Protein AF-A0A923U356-F1 (afdb_monomer)

Sequence (112 aa):
RSVKVSLAYHDQMCERLFGITKPVDTAATNRTFYDQLFNSSVRNIFFTNGSNDPWSNLSLTDQSPSAGANPALKLLTIAGAAHCDDLGVRSSAALTQARTQFNVLVGQWLSE

Solvent-accessible surface area (backbone atoms only — not comparable to full-atom values): 6743 Å² total; per-residue (Å²): 132,65,86,82,71,41,70,68,53,50,47,52,49,36,29,75,76,69,68,44,81,70,79,83,61,60,66,61,50,35,61,69,52,59,58,47,58,46,36,86,85,45,57,90,45,76,39,76,34,16,67,66,21,81,64,39,82,81,48,74,30,79,83,34,94,66,47,69,65,32,78,55,51,43,60,43,69,31,70,83,28,37,78,66,41,72,82,50,88,69,82,49,74,48,42,51,49,53,48,49,51,49,52,53,50,52,55,51,66,78,69,111

Structure (mmCIF, N/CA/C/O backbone):
data_AF-A0A923U356-F1
#
_entry.id   AF-A0A923U356-F1
#
loop_
_atom_site.group_PDB
_atom_site.id
_atom_site.type_symbol
_atom_site.label_atom_id
_atom_site.label_alt_id
_atom_site.label_comp_id
_atom_site.label_asym_id
_atom_site.label_entity_id
_atom_site.label_seq_id
_atom_site.pdbx_PDB_ins_code
_atom_site.Cartn_x
_atom_site.Cartn_y
_atom_site.Cartn_z
_atom_site.occupancy
_atom_site.B_iso_or_equiv
_atom_site.auth_seq_id
_atom_site.auth_comp_id
_atom_site.auth_asym_id
_atom_site.auth_atom_id
_atom_site.pdbx_PDB_model_num
ATOM 1 N N . ARG A 1 1 ? 22.516 6.751 0.724 1.00 66.25 1 ARG A N 1
ATOM 2 C CA . ARG A 1 1 ? 22.387 5.627 -0.241 1.00 66.25 1 ARG A CA 1
ATOM 3 C C . ARG A 1 1 ? 23.710 5.484 -0.988 1.00 66.25 1 ARG A C 1
ATOM 5 O O . ARG A 1 1 ? 24.273 6.509 -1.346 1.00 66.25 1 ARG A O 1
ATOM 12 N N . SER A 1 2 ? 24.235 4.269 -1.173 1.00 82.94 2 SER A N 1
ATOM 13 C CA . SER A 1 2 ? 25.488 4.071 -1.921 1.00 82.94 2 SER A CA 1
ATOM 14 C C . SER A 1 2 ? 25.283 4.392 -3.400 1.00 82.94 2 SER A C 1
ATOM 16 O O . SER A 1 2 ? 24.361 3.858 -4.011 1.00 82.94 2 SER A O 1
ATOM 18 N N . VAL A 1 3 ? 26.166 5.202 -3.986 1.00 87.06 3 VAL A N 1
ATOM 19 C CA . VAL A 1 3 ? 26.162 5.506 -5.432 1.00 87.06 3 VAL A CA 1
ATOM 20 C C . VAL A 1 3 ? 26.454 4.277 -6.299 1.00 87.06 3 VAL A C 1
ATOM 22 O O . VAL A 1 3 ? 26.209 4.295 -7.499 1.00 87.06 3 VAL A O 1
ATOM 25 N N . LYS A 1 4 ? 26.955 3.195 -5.688 1.00 88.38 4 LYS A N 1
ATOM 26 C CA . LYS A 1 4 ? 27.268 1.935 -6.372 1.00 88.38 4 LYS A CA 1
ATOM 27 C C . LYS A 1 4 ? 26.045 1.038 -6.592 1.00 88.38 4 LYS A C 1
ATOM 29 O O . LYS A 1 4 ? 26.139 0.099 -7.368 1.00 88.38 4 LYS A O 1
ATOM 34 N N . VAL A 1 5 ? 24.920 1.310 -5.922 1.00 90.44 5 VAL A N 1
ATOM 35 C CA . VAL A 1 5 ? 23.661 0.563 -6.088 1.00 90.44 5 VAL A CA 1
ATOM 36 C C . VAL A 1 5 ? 22.677 1.455 -6.842 1.00 90.44 5 VAL A C 1
ATOM 38 O O . VAL A 1 5 ? 21.899 2.202 -6.244 1.00 90.44 5 VAL A O 1
ATOM 41 N N . SER A 1 6 ? 22.793 1.427 -8.169 1.00 92.12 6 SER A N 1
ATOM 42 C CA . SER A 1 6 ? 22.007 2.222 -9.118 1.00 92.12 6 SER A CA 1
ATOM 43 C C . SER A 1 6 ? 21.004 1.355 -9.888 1.00 92.12 6 SER A C 1
ATOM 45 O O . SER A 1 6 ? 21.031 0.129 -9.794 1.00 92.12 6 SER A O 1
ATOM 47 N N . LEU A 1 7 ? 20.129 1.986 -10.678 1.00 90.62 7 LEU A N 1
ATOM 48 C CA . LEU A 1 7 ? 19.233 1.264 -11.589 1.00 90.62 7 LEU A CA 1
ATOM 49 C C . LEU A 1 7 ? 20.029 0.402 -12.581 1.00 90.62 7 LEU A C 1
ATOM 51 O O . LEU A 1 7 ? 19.793 -0.794 -12.666 1.00 90.62 7 LEU A O 1
ATOM 55 N N . ALA A 1 8 ? 21.063 0.975 -13.205 1.00 92.06 8 ALA A N 1
ATOM 56 C CA . ALA A 1 8 ? 21.931 0.252 -14.134 1.00 92.06 8 ALA A CA 1
ATOM 57 C C . ALA A 1 8 ? 22.624 -0.962 -13.489 1.00 92.06 8 ALA A C 1
ATOM 59 O O . ALA A 1 8 ? 22.770 -1.998 -14.131 1.00 92.06 8 ALA A O 1
ATOM 60 N N . TYR A 1 9 ? 23.025 -0.858 -12.215 1.00 93.94 9 TYR A N 1
ATOM 61 C CA . TYR A 1 9 ? 23.551 -2.007 -11.473 1.00 93.94 9 TYR A CA 1
ATOM 62 C C . TYR A 1 9 ? 22.505 -3.128 -11.372 1.00 93.94 9 TYR A C 1
ATOM 64 O O . TYR A 1 9 ? 22.823 -4.290 -11.616 1.00 93.94 9 TYR A O 1
ATOM 72 N N . HIS A 1 10 ? 21.255 -2.790 -11.043 1.00 93.94 10 HIS A N 1
ATOM 73 C CA . HIS A 1 10 ? 20.176 -3.773 -10.960 1.00 93.94 10 HIS A CA 1
ATOM 74 C C . HIS A 1 10 ? 19.816 -4.374 -12.324 1.00 9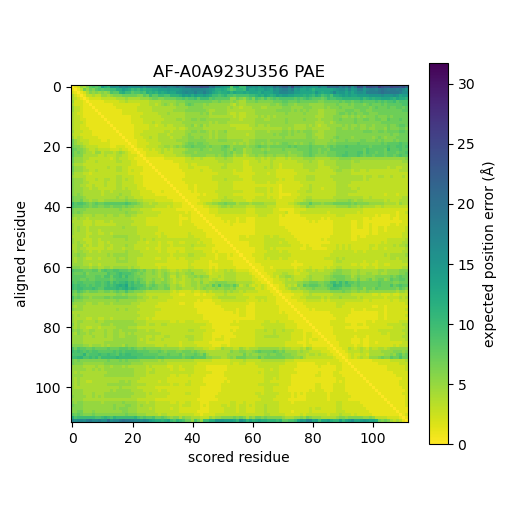3.94 10 HIS A C 1
ATOM 76 O O . HIS A 1 10 ? 19.633 -5.588 -12.393 1.00 93.94 10 HIS A O 1
ATOM 82 N N . ASP A 1 11 ? 19.788 -3.579 -13.395 1.00 93.69 11 ASP A N 1
ATOM 83 C CA . ASP A 1 11 ? 19.521 -4.064 -14.755 1.00 93.69 11 ASP A CA 1
ATOM 84 C C . ASP A 1 11 ? 20.577 -5.093 -15.189 1.00 93.69 11 ASP A C 1
ATOM 86 O O . ASP A 1 11 ? 20.240 -6.200 -15.611 1.00 93.69 11 ASP A O 1
ATOM 90 N N . GLN A 1 12 ? 21.861 -4.787 -14.965 1.00 94.69 12 GLN A N 1
ATOM 91 C CA . GLN A 1 12 ? 22.967 -5.712 -15.240 1.00 94.69 12 GLN A CA 1
ATOM 92 C C . GLN A 1 12 ? 22.860 -7.008 -14.431 1.00 94.69 12 GLN A C 1
ATOM 94 O O . GLN A 1 12 ? 23.163 -8.092 -14.934 1.00 94.69 12 GLN A O 1
ATOM 99 N N . MET A 1 13 ? 22.439 -6.921 -13.166 1.00 95.25 13 MET A N 1
ATOM 100 C CA . MET A 1 13 ? 22.210 -8.112 -12.349 1.00 95.25 13 MET A CA 1
ATOM 101 C C . MET A 1 13 ? 21.051 -8.960 -12.882 1.00 95.25 13 MET A C 1
ATOM 103 O O . MET A 1 13 ? 21.175 -10.185 -12.911 1.00 95.25 13 MET A O 1
ATOM 107 N N . CYS A 1 14 ? 19.953 -8.335 -13.311 1.00 96.06 14 CYS A N 1
ATOM 108 C CA . CYS A 1 14 ? 18.788 -9.034 -13.853 1.00 96.06 14 CYS A CA 1
ATOM 109 C C . CYS A 1 14 ? 19.121 -9.765 -15.158 1.00 96.06 14 CYS A C 1
ATOM 111 O O . CYS A 1 14 ? 18.755 -10.931 -15.320 1.00 96.06 14 CYS A O 1
ATOM 113 N N . GLU A 1 15 ? 19.877 -9.123 -16.048 1.00 97.00 15 GLU A N 1
ATOM 114 C CA . GLU A 1 15 ? 20.358 -9.750 -17.276 1.00 97.00 15 GLU A CA 1
ATOM 115 C C . GLU A 1 15 ? 21.287 -10.926 -16.963 1.00 97.00 15 GLU A C 1
ATOM 117 O O . GLU A 1 15 ? 21.058 -12.041 -17.429 1.00 97.00 15 GLU A O 1
ATOM 122 N N . ARG A 1 16 ? 22.299 -10.714 -16.114 1.00 97.69 16 ARG A N 1
ATOM 123 C CA . ARG A 1 16 ? 23.298 -11.745 -15.803 1.00 97.69 16 ARG A CA 1
ATOM 124 C C . ARG A 1 16 ? 22.697 -12.988 -15.148 1.00 97.69 16 ARG A C 1
ATOM 126 O O . ARG A 1 16 ? 23.158 -14.093 -15.422 1.00 97.69 16 ARG A O 1
ATOM 133 N N . LEU A 1 17 ? 21.759 -12.811 -14.219 1.00 98.00 17 LEU A N 1
ATOM 134 C CA . LEU A 1 17 ? 21.231 -13.915 -13.412 1.00 98.00 17 LEU A CA 1
ATOM 135 C C . LEU A 1 17 ? 20.002 -14.577 -14.034 1.00 98.00 17 LEU A C 1
ATOM 137 O O . LEU A 1 17 ? 19.800 -15.771 -13.828 1.00 98.00 17 LEU A O 1
ATOM 141 N N . PHE A 1 18 ? 19.192 -13.820 -14.775 1.00 97.06 18 PHE A N 1
ATOM 142 C CA . PHE A 1 18 ? 17.878 -14.274 -15.237 1.00 97.06 18 PHE A CA 1
ATOM 143 C C . PHE A 1 18 ? 17.639 -14.056 -16.737 1.00 97.06 18 PHE A C 1
ATOM 145 O O . PHE A 1 18 ? 16.576 -14.418 -17.234 1.00 97.06 18 PHE A O 1
ATOM 152 N N . GLY A 1 19 ? 18.585 -13.460 -17.472 1.00 96.94 19 GLY A N 1
ATOM 153 C CA . GLY A 1 19 ? 18.421 -13.132 -18.893 1.00 96.94 19 GLY A CA 1
ATOM 154 C C . GLY A 1 19 ? 17.389 -12.030 -19.161 1.00 96.94 19 GLY A C 1
ATOM 155 O O . GLY A 1 19 ? 16.947 -11.861 -20.297 1.00 96.94 19 GLY A O 1
ATOM 156 N N . ILE A 1 20 ? 16.975 -11.286 -18.129 1.00 96.75 20 ILE A N 1
ATOM 157 C CA . ILE A 1 20 ? 15.980 -10.217 -18.251 1.00 96.75 20 ILE A CA 1
ATOM 158 C C . ILE A 1 20 ? 16.692 -8.940 -18.694 1.00 96.75 20 ILE A C 1
ATOM 160 O O . ILE A 1 20 ? 17.389 -8.306 -17.910 1.00 96.75 20 ILE A O 1
ATOM 164 N N . THR A 1 21 ? 16.500 -8.567 -19.957 1.00 95.00 21 THR A N 1
ATOM 165 C CA . THR A 1 21 ? 17.159 -7.409 -20.593 1.00 95.00 21 THR A CA 1
ATOM 166 C C . THR A 1 21 ? 16.262 -6.184 -20.717 1.00 95.00 21 THR A C 1
ATOM 168 O O . THR A 1 21 ? 16.723 -5.101 -21.074 1.00 95.00 21 THR A O 1
ATOM 171 N N . LYS A 1 22 ? 14.963 -6.342 -20.454 1.00 93.50 22 LYS A N 1
ATOM 172 C CA . LYS A 1 22 ? 13.987 -5.256 -20.519 1.00 93.50 22 LYS A CA 1
ATOM 173 C C . LYS A 1 22 ? 13.571 -4.874 -19.102 1.00 93.50 22 LYS A C 1
ATOM 175 O O . LYS A 1 22 ? 13.112 -5.757 -18.374 1.00 93.50 22 LYS A O 1
ATOM 180 N N . PRO A 1 23 ? 13.703 -3.595 -18.711 1.00 89.00 23 PRO A N 1
ATOM 181 C CA . PRO A 1 23 ? 13.208 -3.142 -17.423 1.00 89.00 23 PRO A CA 1
ATOM 182 C C . PRO A 1 23 ? 11.681 -3.239 -17.382 1.00 89.00 23 PRO A C 1
ATOM 184 O O . PRO A 1 23 ? 11.009 -3.330 -18.415 1.00 89.00 23 PRO A O 1
ATOM 187 N N . VAL A 1 24 ? 11.129 -3.204 -16.171 1.00 90.12 24 VAL A N 1
ATOM 188 C CA . VAL A 1 24 ? 9.679 -3.170 -15.979 1.00 90.12 24 VAL A CA 1
ATOM 189 C C . VAL A 1 24 ? 9.083 -1.917 -16.626 1.00 90.12 24 VAL A C 1
ATOM 191 O O . VAL A 1 24 ? 9.604 -0.811 -16.472 1.00 90.12 24 VAL A O 1
ATOM 194 N N . ASP A 1 25 ? 7.964 -2.084 -17.327 1.00 94.75 25 ASP A N 1
ATOM 195 C CA . ASP A 1 25 ? 7.162 -0.956 -17.793 1.00 94.75 25 ASP A CA 1
ATOM 196 C C . ASP A 1 25 ? 6.360 -0.395 -16.610 1.00 94.75 25 ASP A C 1
ATOM 198 O O . ASP A 1 25 ? 5.277 -0.877 -16.251 1.00 94.75 25 ASP A O 1
ATOM 202 N N . THR A 1 26 ? 6.934 0.612 -15.953 1.00 94.88 26 THR A N 1
ATOM 203 C CA . THR A 1 26 ? 6.318 1.269 -14.797 1.00 94.88 26 THR A CA 1
ATOM 204 C C . THR A 1 26 ? 5.048 2.021 -15.182 1.00 94.88 26 THR A C 1
ATOM 206 O O . THR A 1 26 ? 4.109 2.054 -14.391 1.00 94.88 26 THR A O 1
ATOM 209 N N . ALA A 1 27 ? 4.966 2.563 -16.400 1.00 97.19 27 ALA A N 1
ATOM 210 C CA . ALA A 1 27 ? 3.781 3.267 -16.878 1.00 97.19 27 ALA A CA 1
ATOM 211 C C . ALA A 1 27 ? 2.615 2.296 -17.086 1.00 97.19 27 ALA A C 1
ATOM 213 O O . ALA A 1 27 ? 1.499 2.559 -16.637 1.00 97.19 27 ALA A O 1
ATOM 214 N N . ALA A 1 28 ? 2.871 1.141 -17.706 1.00 97.50 28 ALA A N 1
ATOM 215 C CA . ALA A 1 28 ? 1.867 0.093 -17.835 1.00 97.50 28 ALA A CA 1
ATOM 216 C C . ALA A 1 28 ? 1.441 -0.455 -16.467 1.00 97.50 28 ALA A C 1
ATOM 218 O O . ALA A 1 28 ? 0.245 -0.637 -16.241 1.00 97.50 28 ALA A O 1
ATOM 219 N N . THR A 1 29 ? 2.385 -0.666 -15.545 1.00 96.38 29 THR A N 1
ATOM 220 C CA . THR A 1 29 ? 2.092 -1.125 -14.175 1.00 96.38 29 THR A CA 1
ATOM 221 C C . THR A 1 29 ? 1.202 -0.122 -13.434 1.00 96.38 29 THR A C 1
ATOM 223 O O . THR A 1 29 ? 0.159 -0.505 -12.905 1.00 96.38 29 THR A O 1
ATOM 226 N N . ASN A 1 30 ? 1.548 1.168 -13.461 1.00 95.88 30 ASN A N 1
ATOM 227 C CA . ASN A 1 30 ? 0.762 2.217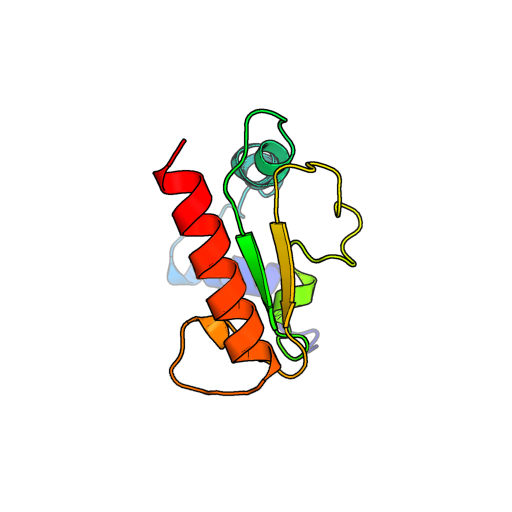 -12.808 1.00 95.88 30 ASN A CA 1
ATOM 228 C C . ASN A 1 30 ? -0.641 2.322 -13.406 1.00 95.88 30 ASN A C 1
ATOM 230 O O . ASN A 1 30 ? -1.620 2.250 -12.667 1.00 95.88 30 ASN A O 1
ATOM 234 N N . ARG A 1 31 ? -0.748 2.366 -14.739 1.00 97.19 31 ARG A N 1
ATOM 235 C CA . ARG A 1 31 ? -2.038 2.425 -15.439 1.00 97.19 31 ARG A CA 1
ATOM 236 C C . ARG A 1 31 ? -2.937 1.235 -15.115 1.00 97.19 31 ARG A C 1
ATOM 238 O O . ARG A 1 31 ? -4.155 1.384 -15.039 1.00 97.19 31 ARG A O 1
ATOM 245 N N . THR A 1 32 ? -2.341 0.053 -14.967 1.00 96.62 32 THR A N 1
ATOM 246 C CA . THR A 1 32 ? -3.078 -1.193 -14.727 1.00 96.62 32 THR A CA 1
ATOM 247 C C . THR A 1 32 ? -3.538 -1.314 -13.279 1.00 96.62 32 THR A C 1
ATOM 249 O O . THR A 1 32 ? -4.644 -1.792 -13.047 1.00 96.62 32 THR A O 1
ATOM 252 N N . PHE A 1 33 ? -2.725 -0.884 -12.310 1.00 94.75 33 PHE A N 1
ATOM 253 C CA . PHE A 1 33 ? -2.986 -1.154 -10.893 1.00 94.75 33 PHE A CA 1
ATOM 254 C C . PHE A 1 33 ? -3.173 0.109 -10.054 1.00 94.75 33 PHE A C 1
ATOM 256 O O . PHE A 1 33 ? -4.194 0.242 -9.388 1.00 94.75 33 PHE A O 1
ATOM 263 N N . TYR A 1 34 ? -2.210 1.034 -10.081 1.00 94.56 34 TYR A N 1
ATOM 264 C CA . TYR A 1 34 ? -2.214 2.205 -9.201 1.00 94.56 34 TYR A CA 1
ATOM 265 C C . TYR A 1 34 ? -3.314 3.199 -9.574 1.00 94.56 34 TYR A C 1
ATOM 267 O O . TYR A 1 34 ? -4.142 3.545 -8.738 1.00 94.56 34 TYR A O 1
ATOM 275 N N . ASP A 1 35 ? -3.383 3.595 -10.844 1.00 95.25 35 ASP A N 1
ATOM 276 C CA . ASP A 1 35 ? -4.340 4.601 -11.312 1.00 95.25 35 ASP A CA 1
ATOM 277 C C . ASP A 1 35 ? -5.789 4.117 -11.139 1.00 95.25 35 ASP A C 1
ATOM 279 O O . ASP A 1 35 ? -6.695 4.904 -10.860 1.00 95.25 35 ASP A O 1
ATOM 283 N N . GLN A 1 36 ? -6.006 2.800 -11.239 1.00 95.88 36 GLN A N 1
ATOM 284 C CA . GLN A 1 36 ? -7.323 2.187 -11.065 1.00 95.88 36 GLN A CA 1
ATOM 285 C C . GLN A 1 36 ? -7.856 2.325 -9.638 1.00 95.88 36 GLN A C 1
ATOM 287 O O . GLN A 1 36 ? -9.073 2.387 -9.464 1.00 95.88 36 GLN A O 1
ATOM 292 N N . LEU A 1 37 ? -6.987 2.444 -8.624 1.00 95.38 37 LEU A N 1
ATOM 293 C CA . LEU A 1 37 ? -7.409 2.662 -7.234 1.00 95.38 37 LEU A CA 1
ATOM 294 C C . LEU A 1 37 ? -8.241 3.938 -7.075 1.00 95.38 37 LEU A C 1
ATOM 296 O O . LEU A 1 37 ? -9.047 4.032 -6.149 1.00 95.38 37 LEU A O 1
ATOM 300 N N . PHE A 1 38 ? -8.075 4.906 -7.978 1.00 94.44 38 PHE A N 1
ATOM 301 C CA . PHE A 1 38 ? -8.778 6.184 -7.926 1.00 94.44 38 PHE A CA 1
ATOM 302 C C . PHE A 1 38 ? -10.095 6.202 -8.704 1.00 94.44 38 PHE A C 1
ATOM 304 O O . PHE A 1 38 ? -10.796 7.212 -8.716 1.00 94.44 38 PHE A O 1
ATOM 311 N N . ASN A 1 39 ? -10.472 5.088 -9.331 1.00 94.50 39 ASN A N 1
ATOM 312 C CA . ASN A 1 39 ? -11.789 4.961 -9.930 1.00 94.50 39 ASN A CA 1
ATOM 313 C C . ASN A 1 39 ? -12.864 4.887 -8.833 1.00 94.50 39 ASN A C 1
ATOM 315 O O . ASN A 1 39 ? -12.768 4.081 -7.912 1.00 94.50 39 ASN A O 1
ATOM 319 N N . SER A 1 40 ? -13.933 5.674 -8.980 1.00 89.69 40 SER A N 1
ATOM 320 C CA . SER A 1 40 ? -15.093 5.695 -8.075 1.00 89.69 40 SER A CA 1
ATOM 321 C C . SER A 1 40 ? -15.760 4.333 -7.828 1.00 89.69 40 SER A C 1
ATOM 323 O O . SER A 1 40 ? -16.450 4.162 -6.824 1.00 89.69 40 SER A O 1
ATOM 325 N N . SER A 1 41 ? -15.580 3.356 -8.723 1.00 94.62 41 SER A N 1
ATOM 326 C CA . SER A 1 41 ? -16.103 2.003 -8.527 1.00 94.62 41 SER A CA 1
ATOM 327 C C . SER A 1 41 ? -15.290 1.181 -7.524 1.00 94.62 41 SER A C 1
ATOM 329 O O . SER A 1 41 ? -15.836 0.235 -6.948 1.00 94.62 41 SER A O 1
ATOM 331 N N . VAL A 1 42 ? -14.007 1.514 -7.333 1.00 96.81 42 VAL A N 1
ATOM 332 C CA . VAL A 1 42 ? -13.100 0.830 -6.406 1.00 96.81 42 VAL A CA 1
ATOM 333 C C . VAL A 1 42 ? -13.409 1.274 -4.985 1.00 96.81 42 VAL A C 1
ATOM 335 O O . VAL A 1 42 ? -13.408 2.461 -4.666 1.00 96.81 42 VAL A O 1
ATOM 338 N N . ARG A 1 43 ? -13.680 0.297 -4.126 1.00 96.62 43 ARG A N 1
ATOM 339 C CA . ARG A 1 43 ? -14.105 0.479 -2.738 1.00 96.62 43 ARG A CA 1
ATOM 340 C C . ARG A 1 43 ? -13.626 -0.702 -1.898 1.00 96.62 43 ARG A C 1
ATOM 342 O O . ARG A 1 43 ? -13.079 -1.658 -2.441 1.00 96.62 43 ARG A O 1
ATOM 349 N N . ASN A 1 44 ? -13.880 -0.642 -0.596 1.00 97.06 44 ASN A N 1
ATOM 350 C CA . ASN A 1 44 ? -13.650 -1.740 0.347 1.00 97.06 44 ASN A CA 1
ATOM 351 C C . ASN A 1 44 ? -12.167 -2.144 0.456 1.00 97.06 44 ASN A C 1
ATOM 353 O O . ASN A 1 44 ? -11.820 -3.317 0.557 1.00 97.06 44 ASN A O 1
ATOM 357 N N . ILE A 1 45 ? -11.284 -1.139 0.437 1.00 97.38 45 ILE A N 1
ATOM 358 C CA . ILE A 1 45 ? -9.844 -1.295 0.664 1.00 97.38 45 ILE A CA 1
ATOM 359 C C . ILE A 1 45 ? -9.442 -0.431 1.858 1.00 97.38 45 ILE A C 1
ATOM 361 O O . ILE A 1 45 ? -9.755 0.764 1.912 1.00 97.38 45 ILE A O 1
ATOM 365 N N . PHE A 1 46 ? -8.727 -1.045 2.800 1.00 97.75 46 PHE A N 1
ATOM 366 C CA . PHE A 1 46 ? -8.147 -0.377 3.957 1.00 97.75 46 PHE A CA 1
ATOM 367 C C . PHE A 1 46 ? -6.621 -0.438 3.878 1.00 97.75 46 PHE A C 1
ATOM 369 O O . PHE A 1 46 ? -6.028 -1.492 4.087 1.00 97.75 46 PHE A O 1
ATOM 376 N N . PHE A 1 47 ? -5.990 0.688 3.550 1.00 97.81 47 PHE A N 1
ATOM 377 C CA . PHE A 1 47 ? -4.538 0.826 3.545 1.00 97.81 47 PHE A CA 1
ATOM 378 C C . PHE A 1 47 ? -4.051 1.153 4.955 1.00 97.81 47 PHE A C 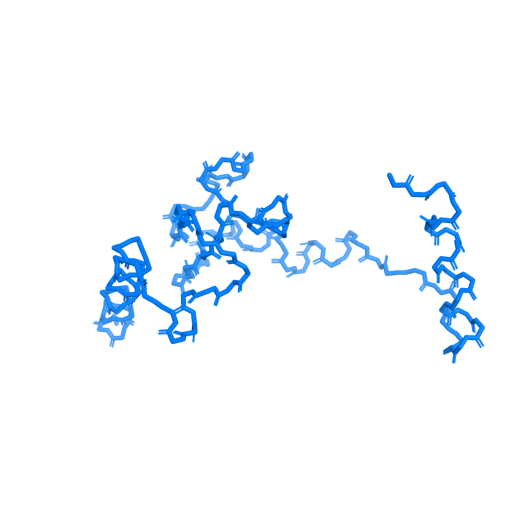1
ATOM 380 O O . PHE A 1 47 ? -4.304 2.246 5.470 1.00 97.81 47 PHE A O 1
ATOM 387 N N . THR A 1 48 ? -3.332 0.217 5.566 1.00 97.75 48 THR A N 1
ATOM 388 C CA . THR A 1 48 ? -2.643 0.411 6.841 1.00 97.75 48 THR A CA 1
ATOM 389 C C . THR A 1 48 ? -1.144 0.556 6.604 1.00 97.75 48 THR A C 1
ATOM 391 O O . THR A 1 48 ? -0.548 -0.155 5.799 1.00 97.75 48 THR A O 1
ATOM 394 N N . ASN A 1 49 ? -0.519 1.510 7.290 1.00 98.31 49 ASN A N 1
ATOM 395 C CA . ASN A 1 49 ? 0.928 1.715 7.251 1.00 98.31 49 ASN A CA 1
ATOM 396 C C . ASN A 1 49 ? 1.444 1.995 8.662 1.00 98.31 49 ASN A C 1
ATOM 398 O O . ASN A 1 49 ? 0.772 2.662 9.443 1.00 98.31 49 ASN A O 1
ATOM 402 N N . GLY A 1 50 ? 2.645 1.530 8.998 1.00 97.62 50 GLY A N 1
ATOM 403 C CA . GLY A 1 50 ? 3.305 1.904 10.250 1.00 97.62 50 GLY A CA 1
ATOM 404 C C . GLY A 1 50 ? 4.052 3.233 10.123 1.00 97.62 50 GLY A C 1
ATOM 405 O O . GLY A 1 50 ? 4.731 3.459 9.125 1.00 97.62 50 GLY A O 1
ATOM 406 N N . SER A 1 51 ? 3.990 4.110 11.130 1.00 97.31 51 SER A N 1
ATOM 407 C CA . SER A 1 51 ? 4.708 5.399 11.081 1.00 97.31 51 SER A CA 1
ATOM 408 C C . SER A 1 51 ? 6.236 5.258 11.087 1.00 97.31 51 SER A C 1
ATOM 410 O O . SER A 1 51 ? 6.941 6.180 10.689 1.00 97.31 51 SER A O 1
ATOM 412 N N . ASN A 1 52 ? 6.754 4.126 11.573 1.00 97.25 52 ASN A N 1
ATOM 413 C CA . ASN A 1 52 ? 8.184 3.811 11.583 1.00 97.25 52 ASN A CA 1
ATOM 414 C C . ASN A 1 52 ? 8.576 2.901 10.409 1.00 97.25 52 ASN A C 1
ATOM 416 O O . ASN A 1 52 ? 9.737 2.500 10.306 1.00 97.25 52 ASN A O 1
ATOM 420 N N . ASP A 1 53 ? 7.620 2.532 9.554 1.00 97.25 53 ASP A N 1
ATOM 421 C CA . ASP A 1 53 ? 7.877 1.707 8.385 1.00 97.25 53 ASP A CA 1
ATOM 422 C C . ASP A 1 53 ? 8.456 2.571 7.252 1.00 97.25 53 ASP A C 1
ATOM 424 O O . ASP A 1 53 ? 7.754 3.453 6.748 1.00 97.25 53 ASP A O 1
ATOM 428 N N . PRO A 1 54 ? 9.701 2.336 6.792 1.00 95.94 54 PRO A N 1
ATOM 429 C CA . PRO A 1 54 ? 10.250 3.075 5.658 1.00 95.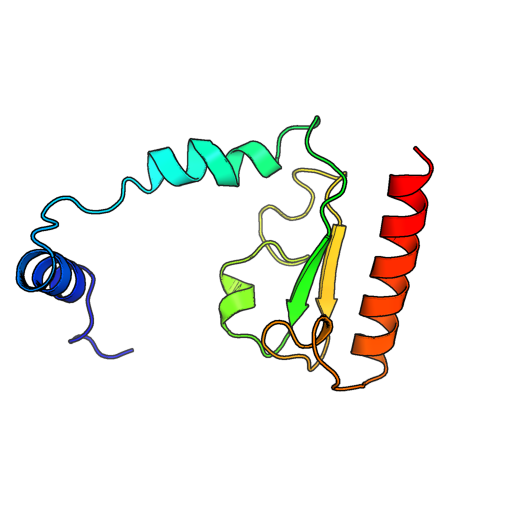94 54 PRO A CA 1
ATOM 430 C C . PRO A 1 54 ? 9.434 2.891 4.369 1.00 95.94 54 PRO A C 1
ATOM 432 O O . PRO A 1 54 ? 9.479 3.774 3.507 1.00 95.94 54 PRO A O 1
ATOM 435 N N . TRP A 1 55 ? 8.681 1.790 4.241 1.00 96.75 55 TRP A N 1
ATOM 436 C CA . TRP A 1 55 ? 7.831 1.505 3.083 1.00 96.75 55 TRP A CA 1
ATOM 437 C C . TRP A 1 55 ? 6.565 2.363 3.027 1.00 96.75 55 TRP A C 1
ATOM 439 O O . TRP A 1 55 ? 6.011 2.531 1.943 1.00 96.75 55 TRP A O 1
ATOM 449 N N . SER A 1 56 ? 6.149 2.974 4.143 1.00 95.50 56 SER A N 1
ATOM 450 C CA . SER A 1 56 ? 4.976 3.863 4.186 1.00 95.50 56 SER A CA 1
ATOM 451 C C . SER A 1 56 ? 5.077 5.027 3.191 1.00 95.50 56 SER A C 1
ATOM 453 O O . SER A 1 56 ? 4.083 5.414 2.582 1.00 95.50 56 SER A O 1
ATOM 455 N N . ASN A 1 57 ? 6.296 5.513 2.927 1.00 93.06 57 ASN A N 1
ATOM 456 C CA . ASN A 1 57 ? 6.572 6.570 1.947 1.00 93.06 57 ASN A CA 1
ATOM 457 C C . ASN A 1 57 ? 6.261 6.173 0.494 1.00 93.06 57 ASN A C 1
ATOM 459 O O . ASN A 1 57 ? 6.185 7.040 -0.373 1.00 93.06 57 ASN A O 1
ATOM 463 N N . LEU A 1 58 ? 6.140 4.873 0.210 1.00 93.25 58 LEU A N 1
ATOM 464 C CA . LEU A 1 58 ? 5.820 4.334 -1.115 1.00 93.25 58 LEU A CA 1
ATOM 465 C C . LEU A 1 58 ? 4.356 3.869 -1.215 1.00 93.25 58 LEU A C 1
ATOM 467 O O . LEU A 1 58 ? 3.988 3.217 -2.189 1.00 93.25 58 LEU A O 1
ATOM 471 N N . SER A 1 59 ? 3.536 4.176 -0.207 1.00 94.75 59 SER A N 1
ATOM 472 C CA . SER A 1 59 ? 2.155 3.714 -0.064 1.00 94.75 59 SER A CA 1
ATOM 473 C C . SER A 1 59 ? 1.144 4.868 -0.143 1.00 94.75 59 SER A C 1
ATOM 475 O O . SER A 1 59 ? 1.497 6.050 -0.232 1.00 94.75 59 SER A O 1
ATOM 477 N N . LEU A 1 60 ? -0.145 4.524 -0.090 1.00 94.75 60 LEU A N 1
ATOM 478 C CA . LEU A 1 60 ? -1.222 5.481 0.146 1.00 94.75 60 LEU A CA 1
ATOM 479 C C . LEU A 1 60 ? -1.393 5.687 1.653 1.00 94.75 60 LEU A C 1
ATOM 481 O O . LEU A 1 60 ? -1.783 4.780 2.387 1.00 94.75 60 LEU A O 1
ATOM 485 N N . THR A 1 61 ? -1.105 6.904 2.095 1.00 95.31 61 THR A N 1
ATOM 486 C CA . THR A 1 61 ? -1.264 7.381 3.470 1.00 95.31 61 THR A CA 1
ATOM 487 C C . THR A 1 61 ? -2.162 8.609 3.474 1.00 95.31 61 THR A C 1
ATOM 489 O O . THR A 1 61 ? -2.422 9.208 2.431 1.00 95.31 61 THR A O 1
ATOM 492 N N . ASP A 1 62 ? -2.608 9.013 4.655 1.00 89.94 62 ASP A N 1
ATOM 493 C CA . ASP A 1 62 ? -3.324 10.269 4.877 1.00 89.94 62 ASP A CA 1
ATOM 494 C C . ASP A 1 62 ? -2.504 11.516 4.491 1.00 89.94 62 ASP A C 1
ATOM 496 O O . ASP A 1 62 ? -3.081 12.563 4.216 1.00 89.94 62 ASP A O 1
ATOM 500 N N . GLN A 1 63 ? -1.175 11.391 4.417 1.00 88.62 63 GLN A N 1
ATOM 501 C CA . GLN A 1 63 ? -0.255 12.459 4.015 1.00 88.62 63 GLN A CA 1
ATOM 502 C C . GLN A 1 63 ? 0.169 12.372 2.539 1.00 88.62 63 GLN A C 1
ATOM 504 O O . GLN A 1 63 ? 0.877 13.251 2.042 1.00 88.62 63 GLN A O 1
ATOM 509 N N . SER A 1 64 ? -0.224 11.316 1.820 1.00 88.94 64 SER A N 1
ATOM 510 C CA . SER A 1 64 ? 0.144 11.150 0.413 1.00 88.94 64 SER A CA 1
ATOM 511 C C . SER A 1 64 ? -0.571 12.207 -0.448 1.00 88.94 64 SER A C 1
ATOM 513 O O . SER A 1 64 ? -1.735 12.503 -0.193 1.00 88.94 64 SER A O 1
ATOM 515 N N . PRO A 1 65 ? 0.037 12.736 -1.528 1.00 86.94 65 PRO A N 1
ATOM 516 C CA . PRO A 1 65 ? -0.619 13.727 -2.394 1.00 86.94 65 PRO A CA 1
ATOM 517 C C . PRO A 1 65 ? -1.937 13.247 -3.022 1.00 86.94 65 PRO A C 1
ATOM 519 O O . PRO A 1 65 ? -2.798 14.052 -3.362 1.00 86.94 65 PRO A O 1
ATOM 522 N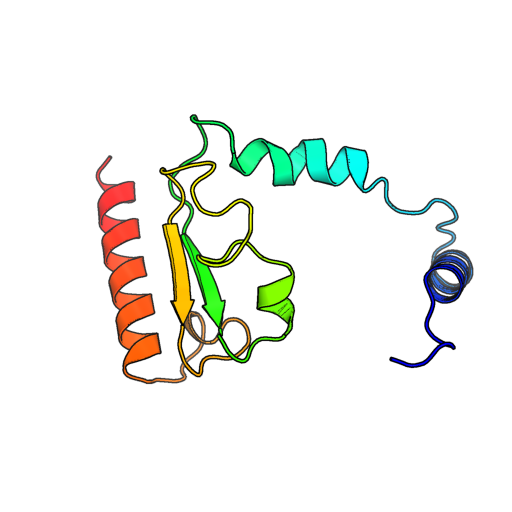 N . SER A 1 66 ? -2.092 11.931 -3.180 1.00 86.31 66 SER A N 1
ATOM 523 C CA . SER A 1 66 ? -3.307 11.285 -3.689 1.00 86.31 66 SER A CA 1
ATOM 524 C C . SER A 1 66 ? -4.322 10.942 -2.587 1.00 86.31 66 SER A C 1
ATOM 526 O O . SER A 1 66 ? -5.339 10.306 -2.874 1.00 86.31 66 SER A O 1
ATOM 528 N N . ALA A 1 67 ? -4.069 11.329 -1.332 1.00 82.81 67 ALA A N 1
ATOM 529 C CA . ALA A 1 67 ? -5.010 11.145 -0.235 1.00 82.81 67 ALA A CA 1
ATOM 530 C C . ALA A 1 67 ? -6.330 11.856 -0.565 1.00 82.81 67 ALA A C 1
ATOM 532 O O . ALA A 1 67 ? -6.361 13.044 -0.876 1.00 82.81 67 ALA A O 1
ATOM 533 N N . GLY A 1 68 ? -7.431 11.106 -0.541 1.00 84.25 68 GLY A N 1
ATOM 534 C CA . GLY A 1 68 ? -8.763 11.631 -0.853 1.00 84.25 68 GLY A CA 1
ATOM 535 C C . GLY A 1 68 ? -9.141 11.646 -2.337 1.00 84.25 68 GLY A C 1
ATOM 536 O O . GLY A 1 68 ? -10.292 11.948 -2.639 1.00 84.25 68 GLY A O 1
ATOM 537 N N . ALA A 1 69 ? -8.252 11.248 -3.257 1.00 91.88 69 ALA A N 1
ATOM 538 C CA . ALA A 1 69 ? -8.605 11.102 -4.676 1.00 91.88 69 ALA A CA 1
ATOM 539 C C . ALA A 1 69 ? -9.712 10.052 -4.906 1.00 91.88 69 ALA A C 1
ATOM 541 O O . ALA A 1 69 ? -10.499 10.178 -5.840 1.00 91.88 69 ALA A O 1
ATOM 542 N N . ASN A 1 70 ? -9.814 9.055 -4.021 1.00 95.19 70 ASN A N 1
ATOM 543 C CA . ASN A 1 70 ? -10.975 8.177 -3.920 1.00 95.19 70 ASN A CA 1
ATOM 544 C C . ASN A 1 70 ? -11.466 8.109 -2.457 1.00 95.19 70 ASN A C 1
ATOM 546 O O . ASN A 1 70 ? -10.791 7.503 -1.620 1.00 95.19 70 ASN A O 1
ATOM 550 N N . PRO A 1 71 ? -12.636 8.695 -2.130 1.00 92.69 71 PRO A N 1
ATOM 551 C CA . PRO A 1 71 ? -13.159 8.742 -0.761 1.00 92.69 71 PRO A CA 1
ATOM 552 C C . PRO A 1 71 ? -13.666 7.386 -0.238 1.00 92.69 71 PRO A C 1
ATOM 554 O O . PRO A 1 71 ? -13.919 7.243 0.963 1.00 92.69 71 PRO A O 1
ATOM 557 N N . ALA A 1 72 ? -13.826 6.388 -1.116 1.00 94.88 72 ALA A N 1
ATOM 558 C CA . ALA A 1 72 ? -14.199 5.030 -0.730 1.00 94.88 72 ALA A CA 1
ATOM 559 C C . ALA A 1 72 ? -13.015 4.230 -0.156 1.00 94.88 72 ALA A C 1
ATOM 561 O O . ALA A 1 72 ? -13.230 3.212 0.503 1.00 94.88 72 ALA A O 1
ATOM 562 N N . LEU A 1 73 ? -11.776 4.692 -0.360 1.00 95.81 73 LEU A N 1
ATOM 563 C CA . LEU A 1 73 ? -10.595 4.106 0.268 1.00 95.81 73 LEU A CA 1
ATOM 564 C C . LEU A 1 73 ? -10.489 4.567 1.723 1.00 95.81 73 LEU A C 1
ATOM 566 O O . LEU A 1 73 ? -10.716 5.736 2.045 1.00 95.81 73 LEU A O 1
ATOM 570 N N . LYS A 1 74 ? -10.111 3.652 2.616 1.00 96.56 74 LYS A N 1
ATOM 571 C CA . LYS A 1 74 ? -9.776 3.976 4.006 1.00 96.56 74 LYS A CA 1
ATOM 572 C C . LYS A 1 74 ? -8.267 3.911 4.174 1.00 96.56 74 LYS A C 1
ATOM 574 O O . LYS A 1 74 ? -7.651 2.946 3.739 1.00 96.56 74 LYS A O 1
ATOM 579 N N . LEU A 1 75 ? -7.684 4.932 4.793 1.00 96.88 75 LEU A N 1
ATOM 580 C CA . LEU A 1 75 ? -6.243 5.055 5.010 1.00 96.88 75 LEU A CA 1
ATOM 581 C C . LEU A 1 75 ? -5.992 5.224 6.513 1.00 96.88 75 LEU A C 1
ATOM 583 O O . LEU A 1 75 ? -6.707 5.988 7.163 1.00 96.88 75 LEU A O 1
ATOM 587 N N . LEU A 1 76 ? -5.000 4.527 7.065 1.00 97.31 76 LEU A N 1
ATOM 588 C CA . LEU A 1 76 ? -4.572 4.693 8.453 1.00 97.31 76 LEU A CA 1
ATOM 589 C C . LEU A 1 76 ? -3.055 4.545 8.582 1.00 97.31 76 LEU A C 1
ATOM 591 O O . LEU A 1 76 ? -2.491 3.491 8.286 1.00 97.31 76 LEU A O 1
ATOM 595 N N . THR A 1 77 ? -2.417 5.580 9.123 1.00 97.94 77 THR A N 1
ATOM 596 C CA . THR A 1 77 ? -1.027 5.522 9.580 1.00 97.94 77 THR A CA 1
ATOM 597 C C . THR A 1 77 ? -1.001 5.213 11.081 1.00 97.94 77 THR A C 1
ATOM 599 O O . THR A 1 77 ? -1.482 5.991 11.904 1.00 97.94 77 THR A O 1
ATOM 602 N N . ILE A 1 78 ? -0.459 4.056 11.456 1.00 98.25 78 ILE A N 1
ATOM 603 C CA . ILE A 1 78 ? -0.449 3.527 12.820 1.00 98.25 78 ILE A CA 1
ATOM 604 C C . ILE A 1 78 ? 0.797 4.041 13.550 1.00 98.25 78 ILE A C 1
ATOM 606 O O . ILE A 1 78 ? 1.932 3.673 13.231 1.00 98.25 78 ILE A O 1
ATOM 610 N N . ALA A 1 79 ? 0.583 4.883 14.560 1.00 97.75 79 ALA A N 1
ATOM 611 C CA . ALA A 1 79 ? 1.659 5.499 15.327 1.00 97.75 79 ALA A CA 1
ATOM 612 C C . ALA A 1 79 ? 2.549 4.459 16.033 1.00 97.75 79 ALA A C 1
ATOM 614 O O . ALA A 1 79 ? 2.070 3.584 16.758 1.00 97.75 79 ALA A O 1
ATOM 615 N N . GLY A 1 80 ? 3.862 4.575 15.831 1.00 97.31 80 GLY A N 1
ATOM 616 C CA . GLY A 1 80 ? 4.890 3.721 16.430 1.00 97.31 80 GLY A CA 1
ATOM 617 C C . GLY A 1 80 ? 4.988 2.308 15.845 1.00 97.31 80 GLY A C 1
ATOM 618 O O . GLY A 1 80 ? 5.873 1.552 16.251 1.00 97.31 80 GLY A O 1
ATOM 619 N N . ALA A 1 81 ? 4.111 1.943 14.908 1.00 97.81 81 ALA A N 1
ATOM 620 C CA . ALA A 1 81 ? 4.149 0.653 14.234 1.00 97.81 81 ALA A CA 1
ATOM 621 C C . ALA A 1 81 ? 5.216 0.629 13.129 1.00 97.81 81 ALA A C 1
ATOM 623 O O . ALA A 1 81 ? 5.507 1.644 12.493 1.00 97.81 81 ALA A O 1
ATOM 624 N N . ALA A 1 82 ? 5.792 -0.548 12.919 1.00 96.69 82 ALA A N 1
ATOM 625 C CA . ALA A 1 82 ? 6.686 -0.884 11.824 1.00 96.69 82 ALA A CA 1
ATOM 626 C C . ALA A 1 82 ? 5.913 -1.629 10.717 1.00 96.69 82 ALA A C 1
ATOM 628 O O . ALA A 1 82 ? 4.690 -1.521 10.613 1.00 96.69 82 ALA A O 1
ATOM 629 N N . HIS A 1 83 ? 6.638 -2.366 9.878 1.00 96.94 83 HIS A N 1
ATOM 630 C CA . HIS A 1 83 ? 6.094 -3.026 8.699 1.00 96.94 83 HIS A CA 1
ATOM 631 C C . HIS A 1 83 ? 5.037 -4.082 9.047 1.00 96.94 83 HIS A C 1
ATOM 633 O O . HIS A 1 83 ? 5.357 -5.098 9.666 1.00 96.94 83 HIS A O 1
ATOM 639 N N . CYS A 1 84 ? 3.792 -3.828 8.630 1.00 96.44 84 CYS A N 1
ATOM 640 C CA . CYS A 1 84 ? 2.646 -4.735 8.767 1.00 96.44 84 CYS A CA 1
ATOM 641 C C . CYS A 1 84 ? 2.414 -5.257 10.201 1.00 96.44 84 CYS A C 1
ATOM 643 O O . CYS A 1 84 ? 1.948 -6.383 10.398 1.00 96.44 84 CYS A O 1
ATOM 645 N N . ASP A 1 85 ? 2.757 -4.462 11.224 1.00 97.25 85 ASP A N 1
ATOM 646 C CA . ASP A 1 85 ? 2.615 -4.858 12.635 1.00 97.25 85 ASP A CA 1
ATOM 647 C C . ASP A 1 85 ? 1.151 -5.177 13.008 1.00 97.25 85 ASP A C 1
ATOM 649 O O . ASP A 1 85 ? 0.892 -5.965 13.923 1.00 97.25 85 ASP A O 1
ATOM 653 N N . ASP A 1 86 ? 0.180 -4.579 12.315 1.00 97.50 86 ASP A N 1
ATOM 654 C CA . ASP A 1 86 ? -1.253 -4.818 12.490 1.00 97.50 86 ASP A CA 1
ATOM 655 C C . ASP A 1 86 ? -1.663 -6.262 12.176 1.00 97.50 86 ASP A C 1
ATOM 657 O O . ASP A 1 86 ? -2.583 -6.765 12.822 1.00 97.50 86 ASP A O 1
ATOM 661 N N . LEU A 1 87 ? -0.925 -6.965 11.311 1.00 97.19 87 LEU A N 1
ATOM 662 C CA . LEU A 1 87 ? -1.129 -8.389 11.012 1.00 97.19 87 LEU A CA 1
ATOM 663 C C . LEU A 1 87 ? -0.433 -9.332 12.010 1.00 97.19 87 LEU A C 1
ATOM 665 O O . LEU A 1 87 ? -0.684 -10.536 12.015 1.00 97.19 87 LEU A O 1
ATOM 669 N N . GLY A 1 88 ? 0.471 -8.803 12.838 1.00 94.31 88 GLY A N 1
ATOM 670 C CA . GLY A 1 88 ? 1.262 -9.579 13.789 1.00 94.31 88 GLY A CA 1
ATOM 671 C C . GLY A 1 88 ? 0.609 -9.762 15.163 1.00 94.31 88 GLY A C 1
ATOM 672 O O . GLY A 1 88 ? -0.514 -9.345 15.428 1.00 94.31 88 GLY A O 1
ATOM 673 N N . VAL A 1 89 ? 1.370 -10.351 16.090 1.00 92.50 89 VAL A N 1
ATOM 674 C CA . VAL A 1 89 ? 0.942 -10.590 17.487 1.00 92.50 89 VAL A CA 1
ATOM 675 C C . VAL A 1 89 ? 1.293 -9.449 18.447 1.00 92.50 89 VAL A C 1
ATOM 677 O O . VAL A 1 89 ? 0.844 -9.437 19.592 1.00 92.50 89 VAL A O 1
ATOM 680 N N . ARG A 1 90 ? 2.111 -8.479 18.011 1.00 92.38 90 ARG A N 1
ATOM 681 C CA . ARG A 1 90 ? 2.494 -7.322 18.837 1.00 92.38 90 ARG A CA 1
ATOM 682 C C . ARG A 1 90 ? 1.260 -6.510 19.207 1.00 92.38 90 ARG A C 1
ATO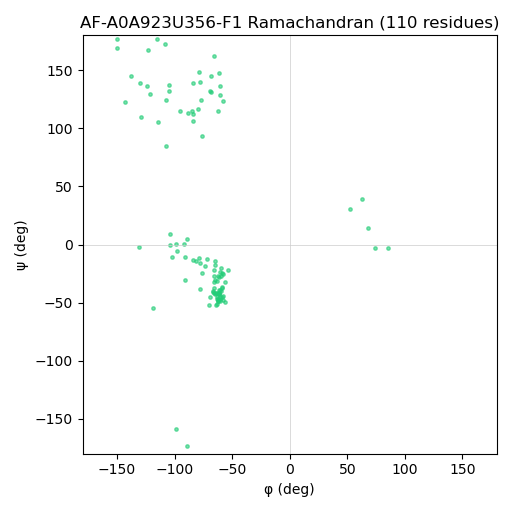M 684 O O . ARG A 1 90 ? 0.314 -6.421 18.427 1.00 92.38 90 ARG A O 1
ATOM 691 N N . SER A 1 91 ? 1.273 -5.897 20.385 1.00 92.94 91 SER A N 1
ATOM 692 C CA . SER A 1 91 ? 0.156 -5.088 20.861 1.00 92.94 91 SER A CA 1
ATOM 693 C C . SER A 1 91 ? 0.629 -3.730 21.354 1.00 92.94 91 SER A C 1
ATOM 695 O O . SER A 1 91 ? 1.660 -3.596 22.009 1.00 92.94 91 SER A O 1
ATOM 697 N N . SER A 1 92 ? -0.154 -2.723 21.004 1.00 97.38 92 SER A N 1
ATOM 698 C CA . SER A 1 92 ? -0.111 -1.363 21.517 1.00 97.38 92 SER A CA 1
ATOM 699 C C . SER A 1 92 ? -1.536 -0.812 21.440 1.00 97.38 92 SER A C 1
ATOM 701 O O . SER A 1 92 ? -2.408 -1.416 20.801 1.00 97.38 92 SER A O 1
ATOM 703 N N . ALA A 1 93 ? -1.791 0.339 22.061 1.00 98.12 93 ALA A N 1
ATOM 704 C CA . ALA A 1 93 ? -3.089 0.998 21.929 1.00 98.12 93 ALA A CA 1
ATOM 705 C C . ALA A 1 93 ? -3.418 1.301 20.452 1.00 98.12 93 ALA A C 1
ATOM 707 O O . ALA A 1 93 ? -4.507 0.971 19.988 1.00 98.12 93 ALA A O 1
ATOM 708 N N . ALA A 1 94 ? -2.446 1.822 19.693 1.00 98.19 94 ALA A N 1
ATOM 709 C CA . ALA A 1 94 ? -2.610 2.138 18.273 1.00 98.19 94 ALA A CA 1
ATOM 710 C C . ALA A 1 94 ? -2.867 0.886 17.412 1.00 98.19 94 ALA A C 1
ATOM 712 O O . ALA A 1 94 ? -3.750 0.900 16.558 1.00 98.19 94 ALA A O 1
ATOM 713 N N . LEU A 1 95 ? -2.158 -0.222 17.664 1.00 98.38 95 LEU A N 1
ATOM 714 C CA . LEU A 1 95 ? -2.381 -1.485 16.944 1.00 98.38 95 LEU A CA 1
ATOM 715 C C . LEU A 1 95 ? -3.749 -2.094 17.265 1.00 98.38 95 LEU A C 1
ATOM 717 O O . LEU A 1 95 ? -4.445 -2.570 16.371 1.00 98.38 95 LEU A O 1
ATOM 721 N N . THR A 1 96 ? -4.159 -2.052 18.533 1.00 98.12 96 THR A N 1
ATOM 722 C CA . THR A 1 96 ? -5.489 -2.517 18.952 1.00 98.12 96 THR A CA 1
ATOM 723 C C . THR A 1 96 ? -6.589 -1.697 18.281 1.00 98.12 96 THR A C 1
ATOM 725 O O . THR A 1 96 ? -7.564 -2.262 17.783 1.00 98.12 96 THR A O 1
ATOM 728 N N . GLN A 1 97 ? -6.415 -0.376 18.205 1.00 98.25 97 GLN A N 1
ATOM 729 C CA . GLN A 1 97 ? -7.344 0.509 17.509 1.00 98.25 97 GLN A CA 1
ATOM 730 C C . GLN A 1 97 ? -7.415 0.193 16.009 1.00 98.25 97 GLN A C 1
ATOM 732 O O . GLN A 1 97 ? -8.515 0.038 15.484 1.00 98.25 97 GLN A O 1
ATOM 737 N N . ALA A 1 98 ? -6.271 0.026 15.338 1.00 98.25 98 ALA A N 1
ATOM 738 C CA . ALA A 1 98 ? -6.217 -0.311 13.915 1.00 98.25 98 ALA A CA 1
ATOM 739 C C . ALA A 1 98 ? -6.941 -1.632 13.601 1.00 98.25 98 ALA A C 1
ATOM 741 O O . ALA A 1 98 ? -7.769 -1.691 12.692 1.00 98.25 98 ALA A O 1
ATOM 742 N N . ARG A 1 99 ? -6.708 -2.677 14.405 1.00 98.44 99 ARG A N 1
ATOM 743 C CA . ARG A 1 99 ? -7.382 -3.981 14.263 1.00 98.44 99 ARG A CA 1
ATOM 744 C C . ARG A 1 99 ? -8.879 -3.900 14.549 1.00 98.44 99 ARG A C 1
ATOM 746 O O . ARG A 1 99 ? -9.677 -4.540 13.871 1.00 98.44 99 ARG A O 1
ATOM 753 N N . THR A 1 100 ? -9.274 -3.090 15.528 1.00 98.25 100 THR A N 1
ATOM 754 C CA . THR A 1 100 ? -10.693 -2.839 15.815 1.00 98.25 100 THR A CA 1
ATOM 755 C C . THR A 1 100 ? -11.366 -2.152 14.630 1.00 98.25 100 THR A C 1
ATOM 757 O O . THR A 1 100 ? -12.437 -2.576 14.205 1.00 98.25 100 THR A O 1
ATOM 760 N N . GLN A 1 101 ? -10.717 -1.140 14.049 1.00 98.31 101 GLN A N 1
ATOM 761 C CA . GLN A 1 101 ? -11.209 -0.458 12.856 1.00 98.31 101 GLN A CA 1
ATOM 762 C C . GLN A 1 101 ? -11.321 -1.412 11.659 1.00 98.31 101 GLN A C 1
ATOM 764 O O . GLN A 1 101 ? -12.335 -1.380 10.967 1.00 98.31 101 GLN A O 1
ATOM 769 N N . PHE A 1 102 ? -10.341 -2.297 11.451 1.00 98.31 102 PHE A N 1
ATOM 770 C CA . PHE A 1 102 ? -10.425 -3.348 10.434 1.00 98.31 102 PHE A CA 1
ATOM 771 C C . PHE A 1 102 ? -11.664 -4.234 10.629 1.00 98.31 102 PHE A C 1
ATOM 773 O O . PHE A 1 102 ? -12.435 -4.410 9.690 1.00 98.31 102 PHE A O 1
ATOM 780 N N . ASN A 1 103 ? -11.911 -4.729 11.847 1.00 98.31 103 ASN A N 1
ATOM 781 C CA . ASN A 1 103 ? -13.077 -5.574 12.129 1.00 98.31 103 ASN A CA 1
ATOM 782 C C . ASN A 1 103 ? -14.406 -4.851 11.868 1.00 98.31 103 ASN A C 1
ATOM 784 O O . ASN A 1 103 ? -15.338 -5.455 11.340 1.00 98.31 103 ASN A O 1
ATOM 788 N N . VAL A 1 104 ? -14.494 -3.558 12.203 1.00 98.50 104 VAL A N 1
ATOM 789 C CA . VAL A 1 104 ? -15.675 -2.735 11.894 1.00 98.50 104 VAL A CA 1
ATOM 790 C C . VAL A 1 104 ? -15.883 -2.629 10.383 1.00 98.50 104 VAL A C 1
ATOM 792 O O . VAL A 1 104 ? -16.995 -2.857 9.912 1.00 98.50 104 VAL A O 1
ATOM 795 N N . LEU A 1 105 ? -14.826 -2.316 9.628 1.00 98.31 105 LEU A N 1
ATOM 796 C CA . LEU A 1 105 ? -14.895 -2.181 8.171 1.00 98.31 105 LEU A CA 1
ATOM 797 C C . LEU A 1 105 ? -15.293 -3.498 7.499 1.00 98.31 105 LEU A C 1
ATOM 799 O O . LEU A 1 105 ? -16.208 -3.514 6.685 1.00 98.31 105 LEU A O 1
ATOM 803 N N . VAL A 1 106 ? -14.673 -4.613 7.888 1.00 98.00 106 VAL A N 1
ATOM 804 C CA . VAL A 1 106 ? -15.025 -5.938 7.361 1.00 98.00 106 VAL A CA 1
ATOM 805 C C . VAL A 1 106 ? -16.472 -6.300 7.689 1.00 98.00 106 VAL A C 1
ATOM 807 O O . VAL A 1 106 ? -17.182 -6.792 6.818 1.00 98.00 106 VAL A O 1
ATOM 810 N N . GLY A 1 107 ? -16.939 -6.024 8.910 1.00 98.25 107 GLY A N 1
ATOM 811 C CA . GLY A 1 107 ? -18.335 -6.256 9.284 1.00 98.25 107 GLY A CA 1
ATOM 812 C C . GLY A 1 107 ? -19.322 -5.463 8.422 1.00 98.25 107 GLY A C 1
ATOM 813 O O . GLY A 1 107 ? -20.351 -6.004 8.023 1.00 98.25 107 GLY A O 1
ATOM 814 N N . GLN A 1 108 ? -18.991 -4.210 8.093 1.00 97.44 108 GLN A N 1
ATOM 815 C CA . GLN A 1 108 ? -19.779 -3.387 7.171 1.00 97.44 108 GLN A CA 1
ATOM 816 C C . GLN A 1 108 ? -19.790 -3.995 5.767 1.00 97.44 108 GLN A C 1
ATOM 818 O O . GLN A 1 108 ? -20.863 -4.253 5.239 1.00 97.44 108 GLN A O 1
ATOM 823 N N . TRP A 1 109 ? -18.618 -4.303 5.205 1.00 97.38 109 TRP A N 1
ATOM 824 C CA . TRP A 1 109 ? -18.495 -4.816 3.836 1.00 97.38 109 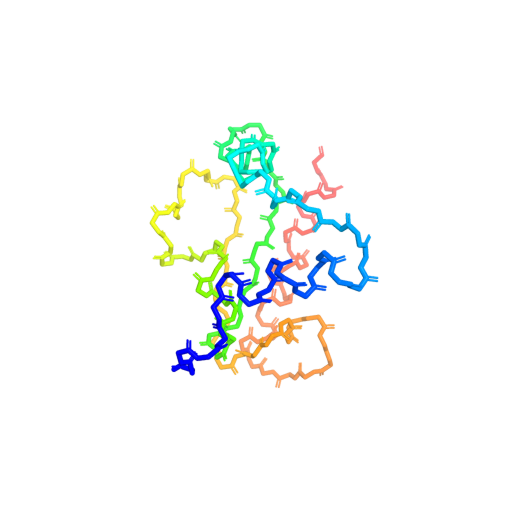TRP A CA 1
ATOM 825 C C . TRP A 1 109 ? -19.130 -6.189 3.627 1.00 97.38 109 TRP A C 1
ATOM 827 O O . TRP A 1 109 ? -19.579 -6.490 2.529 1.00 97.38 109 TRP A O 1
ATOM 837 N N . LEU A 1 110 ? -19.165 -7.035 4.658 1.00 97.44 110 LEU A N 1
ATOM 838 C CA . LEU A 1 110 ? -19.829 -8.341 4.594 1.00 97.44 110 LEU A CA 1
ATOM 839 C C . LEU A 1 110 ? -21.355 -8.257 4.748 1.00 97.44 110 LEU A C 1
ATOM 841 O O . LEU A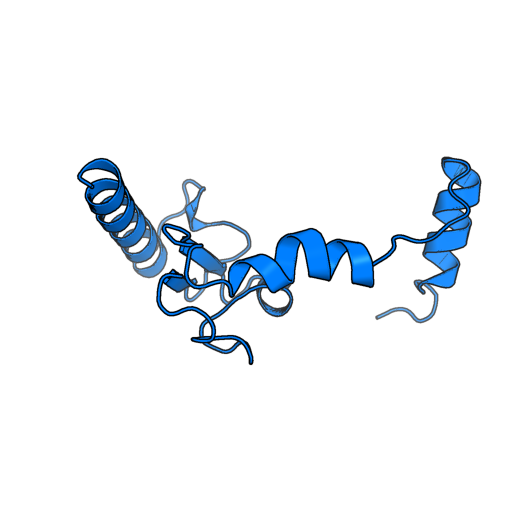 1 110 ? -22.032 -9.260 4.536 1.00 97.44 110 LEU A O 1
ATOM 845 N N . SER A 1 111 ? -21.880 -7.099 5.153 1.00 95.00 111 SER A N 1
ATOM 846 C CA . SER A 1 111 ? -23.317 -6.861 5.343 1.00 95.00 111 SER A CA 1
ATOM 847 C C . SER A 1 111 ? -23.948 -6.036 4.211 1.00 95.00 111 SER A C 1
ATOM 849 O O . SER A 1 111 ? -25.141 -5.740 4.286 1.00 95.00 111 SER A O 1
ATOM 851 N N . GLU A 1 112 ? -23.150 -5.634 3.216 1.00 84.06 112 GLU A N 1
ATOM 852 C CA . GLU A 1 112 ? -23.587 -5.001 1.958 1.00 84.06 112 GLU A CA 1
ATOM 853 C C . GLU A 1 112 ? -24.185 -6.034 0.992 1.00 84.06 112 GLU A C 1
ATOM 855 O O . GLU A 1 112 ? -25.197 -5.689 0.337 1.00 84.06 112 GLU A O 1
#

pLDDT: mean 94.74, std 4.51, range [66.25, 98.5]

Secondary structure (DSSP, 8-state):
--TTS-HHHHHHHHHHHH---S---HHHHIIIIIGGGGSTT----EEEEETT-GGGGGS--TTSTTTTSSTTSEEEEETT--TTGGGSS---HHHHHHHHHHHHHHHHHTT-

Mean predicted aligned error: 3.88 Å

Foldseek 3Di:
DDPCDDPVNVLVVCCVPPVDNDDDPVVVVCVVPVVVCLDQVHALEEAEAEPAEPCVVVDDACPDPCNPSHPRYHHDYQYPDYDPCLVDPDDDPSSV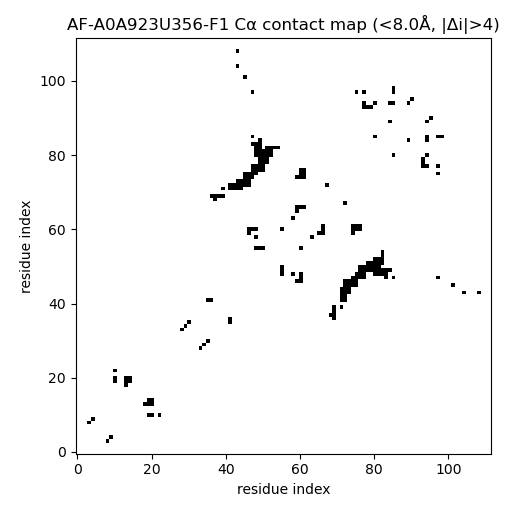VVVVVVVVSVVVVVVD

Nearest PDB structures (foldseek):
  1jji-assembly1_A  TM=6.810E-01  e=4.800E+00  Archaeoglobus fulgidus
  8w2c-assembly1_A  TM=4.783E-01  e=2.151E+00  Paraburkholderia acidicola

Radius of gyration: 18.02 Å; Cα contacts (8 Å, |Δi|>4): 118; chains: 1; bounding box: 51×28×42 Å